Protein AF-A0A9P2UP61-F1 (afdb_monomer_lite)

pLDDT: mean 76.1, std 14.9, range [48.38, 98.44]

Structure (mmCIF, N/CA/C/O backbone):
data_AF-A0A9P2UP61-F1
#
_entry.id   AF-A0A9P2UP61-F1
#
loop_
_atom_site.group_PDB
_atom_site.id
_atom_site.type_symbol
_atom_site.label_atom_id
_atom_site.label_alt_id
_atom_site.label_comp_id
_atom_site.label_asym_id
_atom_site.label_entity_id
_atom_site.label_seq_id
_atom_site.pdbx_PDB_ins_code
_atom_site.Cartn_x
_atom_site.Cartn_y
_atom_site.Cartn_z
_atom_site.occupancy
_atom_site.B_iso_or_equiv
_atom_site.auth_seq_id
_atom_site.auth_comp_id
_atom_site.auth_asym_id
_atom_site.auth_atom_id
_atom_site.pdbx_PDB_model_num
ATOM 1 N N . ILE A 1 1 ? 34.138 -12.318 -33.439 1.00 48.38 1 ILE A N 1
ATOM 2 C CA . ILE A 1 1 ? 35.340 -12.117 -32.591 1.00 48.38 1 ILE A CA 1
ATOM 3 C C . ILE A 1 1 ? 36.454 -11.590 -33.486 1.00 48.38 1 ILE A C 1
ATOM 5 O O . ILE A 1 1 ? 37.128 -12.373 -34.136 1.00 48.38 1 ILE A O 1
ATOM 9 N N . GLY A 1 2 ? 36.568 -10.268 -33.581 1.00 57.22 2 GLY A N 1
ATOM 10 C CA . GLY A 1 2 ? 37.687 -9.557 -34.211 1.00 57.22 2 GLY A CA 1
ATOM 11 C C . GLY A 1 2 ? 38.217 -8.506 -33.239 1.00 57.22 2 GLY A C 1
ATOM 12 O O . GLY A 1 2 ? 38.369 -7.348 -33.596 1.00 57.22 2 GLY A O 1
ATOM 13 N N . GLY A 1 3 ? 38.341 -8.885 -31.965 1.00 57.47 3 GLY A N 1
ATOM 14 C CA . GLY A 1 3 ? 38.835 -7.998 -30.919 1.00 57.47 3 GLY A CA 1
ATOM 15 C C . GLY A 1 3 ? 40.354 -8.017 -30.892 1.00 57.47 3 GLY A C 1
ATOM 16 O O . GLY A 1 3 ? 40.918 -9.095 -31.018 1.00 57.47 3 GLY A O 1
ATOM 17 N N . VAL A 1 4 ? 40.964 -6.837 -30.725 1.00 63.16 4 VAL A N 1
ATOM 18 C CA . VAL A 1 4 ? 42.323 -6.561 -30.209 1.00 63.16 4 VAL A CA 1
ATOM 19 C C . VAL A 1 4 ? 43.268 -7.775 -30.227 1.00 63.16 4 VAL A C 1
ATOM 21 O O . VAL A 1 4 ? 43.692 -8.284 -29.194 1.00 63.16 4 VAL A O 1
ATOM 24 N N . THR A 1 5 ? 43.586 -8.273 -31.419 1.00 58.22 5 THR A N 1
ATOM 25 C CA . THR A 1 5 ? 44.684 -9.230 -31.638 1.00 58.22 5 THR A CA 1
ATOM 26 C C . THR A 1 5 ? 45.686 -8.712 -32.671 1.00 58.22 5 THR A C 1
ATOM 28 O O . THR A 1 5 ? 46.586 -9.449 -33.062 1.00 58.22 5 THR A O 1
ATOM 31 N N . GLY A 1 6 ? 45.562 -7.447 -33.098 1.00 56.56 6 GLY A N 1
ATOM 32 C CA . GLY A 1 6 ? 46.605 -6.730 -33.832 1.00 56.56 6 GLY A CA 1
ATOM 33 C C . GLY A 1 6 ? 47.798 -6.523 -32.905 1.00 56.56 6 GLY A C 1
ATOM 34 O O . GLY A 1 6 ? 47.697 -5.812 -31.908 1.00 56.56 6 GLY A O 1
ATOM 35 N N . GLY A 1 7 ? 48.871 -7.263 -33.175 1.00 58.31 7 GLY A N 1
ATOM 36 C CA . GLY A 1 7 ? 50.012 -7.448 -32.292 1.00 58.31 7 GLY A CA 1
ATOM 37 C C . GLY A 1 7 ? 50.690 -6.157 -31.837 1.00 58.31 7 GLY A C 1
ATOM 38 O O . GLY A 1 7 ? 50.598 -5.102 -32.456 1.00 58.31 7 GLY A O 1
ATOM 39 N N . VAL A 1 8 ? 51.472 -6.289 -30.770 1.00 58.22 8 VAL A N 1
ATOM 40 C CA . VAL A 1 8 ? 52.366 -5.254 -30.222 1.00 58.22 8 VAL A CA 1
ATOM 41 C C . VAL A 1 8 ? 53.522 -4.857 -31.167 1.00 58.22 8 VAL A C 1
ATOM 43 O O . VAL A 1 8 ? 54.447 -4.170 -30.744 1.00 58.22 8 VAL A O 1
ATOM 46 N N . ASP A 1 9 ? 53.437 -5.239 -32.447 1.00 64.62 9 ASP A N 1
ATOM 47 C CA . ASP A 1 9 ? 54.436 -5.029 -33.500 1.00 64.62 9 ASP A CA 1
ATOM 48 C C . ASP A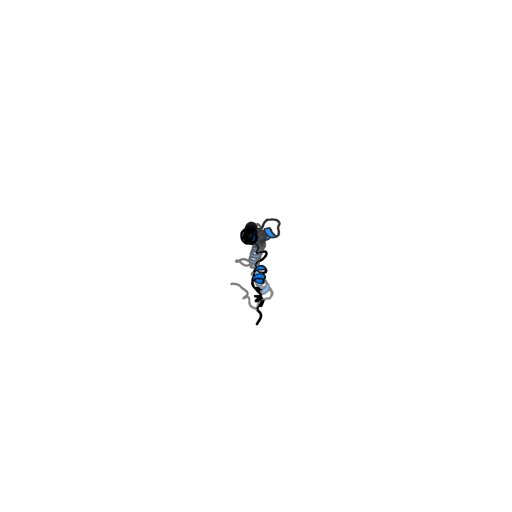 1 9 ? 53.958 -4.034 -34.591 1.00 64.62 9 ASP A C 1
ATOM 50 O O . ASP A 1 9 ? 54.689 -3.767 -35.547 1.00 64.62 9 ASP A O 1
ATOM 54 N N . GLY A 1 10 ? 52.734 -3.494 -34.476 1.00 67.12 10 GLY A N 1
ATOM 55 C CA . GLY A 1 10 ? 52.121 -2.569 -35.443 1.00 67.12 10 GLY A CA 1
ATOM 56 C C . GLY A 1 10 ? 52.435 -1.085 -35.203 1.00 67.12 10 GLY A C 1
ATOM 57 O O . GLY A 1 10 ? 52.795 -0.662 -34.102 1.00 67.12 10 GLY A O 1
ATOM 58 N N . ASN A 1 11 ? 52.275 -0.261 -36.245 1.00 77.94 11 ASN A N 1
ATOM 59 C CA . ASN A 1 11 ? 52.392 1.200 -36.150 1.00 77.94 11 ASN A CA 1
ATOM 60 C C . ASN A 1 11 ? 51.389 1.728 -35.099 1.00 77.94 11 ASN A C 1
ATOM 62 O O . ASN A 1 11 ? 50.217 1.363 -35.172 1.00 77.94 11 ASN A O 1
ATOM 66 N N . PRO A 1 12 ? 51.772 2.622 -34.165 1.00 81.81 12 PRO A N 1
ATOM 67 C CA . PRO A 1 12 ? 50.838 3.194 -33.188 1.00 81.81 12 PRO A CA 1
ATOM 68 C C . PRO A 1 12 ? 49.530 3.747 -33.785 1.00 81.81 12 PRO A C 1
ATOM 70 O O . PRO A 1 12 ? 48.487 3.699 -33.137 1.00 81.81 12 PRO A O 1
ATOM 73 N N . LEU A 1 13 ? 49.558 4.244 -35.026 1.00 83.69 13 LEU A N 1
ATOM 74 C CA . LEU A 1 13 ? 48.368 4.725 -35.739 1.00 83.69 13 LEU A CA 1
ATOM 75 C C . LEU A 1 13 ? 47.403 3.605 -36.151 1.00 83.69 13 LEU A C 1
ATOM 77 O O . LEU A 1 13 ? 46.196 3.831 -36.201 1.00 83.69 13 LEU A O 1
ATOM 81 N N . GLU A 1 14 ? 47.917 2.413 -36.436 1.00 81.06 14 GLU A N 1
ATOM 82 C CA . GLU A 1 14 ? 47.123 1.228 -36.771 1.00 81.06 14 GLU A CA 1
ATOM 83 C C . GLU A 1 14 ? 46.329 0.768 -35.548 1.00 81.06 14 GLU A C 1
ATOM 85 O O . GLU A 1 14 ? 45.114 0.624 -35.619 1.00 81.06 14 GLU A O 1
ATOM 90 N N . VAL A 1 15 ? 46.988 0.713 -34.386 1.00 81.12 15 VAL A N 1
ATOM 91 C CA . VAL A 1 15 ? 46.340 0.420 -33.099 1.00 81.12 15 VAL A CA 1
ATOM 92 C C . VAL A 1 15 ? 45.236 1.435 -32.782 1.00 81.12 15 VAL A C 1
ATOM 94 O O . VAL A 1 15 ? 44.143 1.052 -32.373 1.00 81.12 15 VAL A O 1
ATOM 97 N N . ILE A 1 16 ? 45.485 2.734 -32.989 1.00 82.50 16 ILE A N 1
ATOM 98 C CA . ILE A 1 16 ? 44.467 3.780 -32.783 1.00 82.50 16 ILE A CA 1
ATOM 99 C C . ILE A 1 16 ? 43.289 3.597 -33.748 1.00 82.50 16 ILE A C 1
ATOM 101 O O . ILE A 1 16 ? 42.140 3.761 -33.344 1.00 82.50 16 ILE A O 1
ATOM 105 N N . THR A 1 17 ? 43.559 3.243 -35.004 1.00 80.06 17 THR A N 1
ATOM 106 C CA . THR A 1 17 ? 42.523 3.040 -36.026 1.00 80.06 17 THR A CA 1
ATOM 107 C C . THR A 1 17 ? 41.658 1.822 -35.709 1.00 80.06 17 THR A C 1
ATOM 109 O O . THR A 1 17 ? 40.436 1.917 -35.805 1.00 80.06 17 THR A O 1
ATOM 112 N N . ASP A 1 18 ? 42.262 0.725 -35.248 1.00 79.50 18 ASP A N 1
ATOM 113 C CA . ASP A 1 18 ? 41.552 -0.481 -34.810 1.00 79.50 18 ASP A CA 1
ATOM 114 C C . ASP A 1 18 ? 40.686 -0.218 -33.576 1.00 79.50 18 ASP A C 1
ATOM 116 O O . ASP A 1 18 ? 39.528 -0.639 -33.523 1.00 79.50 18 ASP A O 1
ATOM 120 N N . ILE A 1 19 ? 41.217 0.518 -32.593 1.00 82.94 19 ILE A N 1
ATOM 121 C CA . ILE A 1 19 ? 40.449 0.929 -31.415 1.00 82.94 19 ILE A CA 1
ATOM 122 C C . ILE A 1 19 ? 39.255 1.774 -31.855 1.00 82.94 19 ILE A C 1
ATOM 124 O O . ILE A 1 19 ? 38.129 1.429 -31.510 1.00 82.94 19 ILE A O 1
ATOM 128 N N . ILE A 1 20 ? 39.482 2.836 -32.638 1.00 82.94 20 ILE A N 1
ATOM 129 C CA . ILE A 1 20 ? 38.418 3.727 -33.122 1.00 82.94 20 ILE A CA 1
ATOM 130 C C . ILE A 1 20 ? 37.375 2.931 -33.905 1.00 82.94 20 ILE A C 1
ATOM 132 O O . ILE A 1 20 ? 36.201 3.027 -33.573 1.00 82.94 20 ILE A O 1
ATOM 136 N N . GLY A 1 21 ? 37.785 2.093 -34.861 1.00 80.50 21 GLY A N 1
ATOM 137 C CA . GLY A 1 21 ? 36.877 1.253 -35.645 1.00 80.50 21 GLY A CA 1
ATOM 138 C C . GLY A 1 21 ? 36.052 0.296 -34.782 1.00 80.50 21 GLY A C 1
ATOM 139 O O . GLY A 1 21 ? 34.860 0.111 -35.029 1.00 80.50 21 GLY A O 1
ATOM 140 N N . GLY A 1 22 ? 36.648 -0.244 -33.715 1.00 80.56 22 GLY A N 1
ATOM 141 C CA . GLY A 1 22 ? 35.946 -1.052 -32.721 1.00 80.56 22 GLY A CA 1
ATOM 142 C C . GLY A 1 22 ? 34.875 -0.281 -31.939 1.00 80.56 22 GLY A C 1
ATOM 143 O O . GLY A 1 22 ? 33.798 -0.827 -31.702 1.00 80.56 22 GLY A O 1
ATOM 144 N N . VAL A 1 23 ? 35.125 0.981 -31.555 1.00 81.62 23 VAL A N 1
ATOM 145 C CA . VAL A 1 23 ? 34.147 1.808 -30.808 1.00 81.62 23 VAL A CA 1
ATOM 146 C C . VAL A 1 23 ? 33.159 2.568 -31.693 1.00 81.62 23 VAL A C 1
ATOM 148 O O . VAL A 1 23 ? 32.071 2.874 -31.216 1.00 81.62 23 VAL A O 1
ATOM 151 N N . THR A 1 24 ? 33.496 2.873 -32.951 1.00 80.12 24 THR A N 1
ATOM 152 C CA . THR A 1 24 ? 32.605 3.561 -33.907 1.00 80.12 24 THR A CA 1
ATOM 153 C C . THR A 1 24 ? 31.755 2.603 -34.742 1.00 80.12 24 THR A C 1
ATOM 155 O O . THR A 1 24 ? 30.840 3.057 -35.423 1.00 80.12 24 THR A O 1
ATOM 158 N N . GLY A 1 25 ? 32.002 1.293 -34.639 1.00 71.12 25 GLY A N 1
ATOM 159 C CA . GLY A 1 25 ? 31.140 0.229 -35.156 1.00 71.12 25 GLY A CA 1
ATOM 160 C C . GLY A 1 25 ? 31.594 -0.368 -36.478 1.00 71.12 25 GLY A C 1
ATOM 161 O O . GLY A 1 25 ? 31.829 0.342 -37.453 1.00 71.12 25 GLY A O 1
ATOM 162 N N . GLY A 1 26 ? 31.652 -1.700 -36.506 1.00 69.31 26 GLY A N 1
ATOM 163 C CA . GLY A 1 26 ? 31.623 -2.512 -37.725 1.00 69.31 26 GLY A CA 1
ATOM 164 C C . GLY A 1 26 ? 30.198 -2.987 -38.042 1.00 69.31 26 GLY A C 1
ATOM 165 O O . GLY A 1 26 ? 29.228 -2.447 -37.521 1.00 69.31 26 GLY A O 1
ATOM 166 N N . VAL A 1 27 ? 30.067 -4.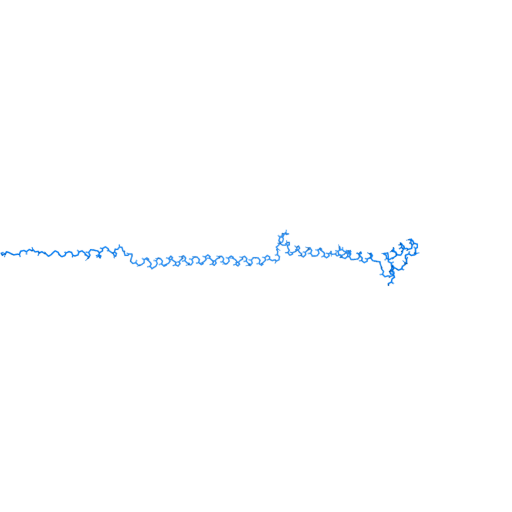031 -38.869 1.00 58.16 27 VAL A N 1
ATOM 167 C CA . VAL A 1 27 ? 28.786 -4.568 -39.396 1.00 58.16 27 VAL A CA 1
ATOM 168 C C . VAL A 1 27 ? 27.726 -4.964 -38.348 1.00 58.16 27 VAL A C 1
ATOM 170 O O . VAL A 1 27 ? 26.567 -5.120 -38.719 1.00 58.16 27 VAL A O 1
ATOM 173 N N . ASP A 1 28 ? 28.094 -5.069 -37.067 1.00 68.94 28 ASP A N 1
ATOM 174 C CA . ASP A 1 28 ? 27.229 -5.506 -35.958 1.00 68.94 28 ASP A CA 1
ATOM 175 C C . ASP A 1 28 ? 26.779 -4.354 -35.024 1.00 68.94 28 ASP A C 1
ATOM 177 O O . ASP A 1 28 ? 26.244 -4.606 -33.944 1.00 68.94 28 ASP A O 1
ATOM 181 N N . GLY A 1 29 ? 26.993 -3.091 -35.419 1.00 73.25 29 GLY A N 1
ATOM 182 C CA . GLY A 1 29 ? 26.685 -1.908 -34.601 1.00 73.25 29 GLY A CA 1
ATOM 183 C C . GLY A 1 29 ? 27.844 -1.489 -33.692 1.00 73.25 29 GLY A C 1
ATOM 184 O O . GLY A 1 29 ? 28.820 -2.225 -33.510 1.00 73.25 29 GLY A O 1
ATOM 185 N N . ASN A 1 30 ? 27.781 -0.268 -33.154 1.00 81.56 30 ASN A N 1
ATOM 186 C CA . ASN A 1 30 ? 28.843 0.265 -32.300 1.00 81.56 30 ASN A CA 1
ATOM 187 C C . ASN A 1 30 ? 28.466 0.185 -30.804 1.00 81.56 30 ASN A C 1
ATOM 189 O O . ASN A 1 30 ? 27.314 0.433 -30.453 1.00 81.56 30 ASN A O 1
ATOM 193 N N . PRO A 1 31 ? 29.399 -0.135 -29.885 1.00 84.00 31 PRO A N 1
ATOM 194 C CA . PRO A 1 31 ? 29.090 -0.219 -28.453 1.00 84.00 31 PRO A CA 1
ATOM 195 C C . PRO A 1 31 ? 28.510 1.071 -27.845 1.00 84.00 31 PRO A C 1
ATOM 197 O O . PRO A 1 31 ? 27.799 1.010 -26.842 1.00 84.00 31 PRO A O 1
ATOM 200 N N . LEU A 1 32 ? 28.802 2.239 -28.430 1.00 86.31 32 LEU A N 1
ATOM 201 C CA . LEU A 1 32 ? 28.296 3.534 -27.962 1.00 86.31 32 LEU A CA 1
ATOM 202 C C . LEU A 1 32 ? 26.815 3.740 -28.315 1.00 86.31 32 LEU A C 1
ATOM 204 O O . LEU A 1 32 ? 26.112 4.425 -27.576 1.00 86.31 32 LEU A O 1
ATOM 208 N N . GLU A 1 33 ? 26.328 3.127 -29.391 1.00 85.19 33 GLU A N 1
ATOM 209 C CA . GLU A 1 33 ? 24.918 3.098 -29.786 1.00 85.19 33 GLU A CA 1
ATOM 210 C C . GLU A 1 33 ? 24.107 2.315 -28.756 1.00 85.19 33 GLU A C 1
ATOM 212 O O . GLU A 1 33 ? 23.158 2.852 -28.201 1.00 85.19 33 GLU A O 1
ATOM 217 N N . VAL A 1 34 ? 24.576 1.126 -28.360 1.00 84.94 34 VAL A N 1
ATOM 218 C CA . VAL A 1 34 ? 23.949 0.334 -27.286 1.00 84.94 34 VAL A CA 1
ATOM 219 C C . VAL A 1 34 ? 23.885 1.117 -25.972 1.00 84.94 34 VAL A C 1
ATOM 221 O O . VAL A 1 34 ? 22.864 1.109 -25.287 1.00 84.94 34 VAL A O 1
ATOM 224 N N . ILE A 1 35 ? 24.962 1.817 -25.600 1.00 85.69 35 ILE A N 1
ATOM 225 C CA . ILE A 1 35 ? 24.972 2.658 -24.392 1.00 85.69 35 ILE A CA 1
ATOM 226 C C . ILE A 1 35 ? 23.987 3.823 -24.534 1.00 85.69 35 ILE A C 1
ATOM 228 O O . ILE A 1 35 ? 23.297 4.156 -23.574 1.00 85.69 35 ILE A O 1
ATOM 232 N N . THR A 1 36 ? 23.898 4.424 -25.718 1.00 85.19 36 THR A N 1
ATOM 233 C CA . THR A 1 36 ? 22.967 5.521 -26.009 1.00 85.19 36 THR A CA 1
ATOM 234 C C . THR A 1 36 ? 21.518 5.050 -25.934 1.00 85.19 36 THR A C 1
ATOM 236 O O . THR A 1 36 ? 20.698 5.747 -25.342 1.00 85.19 36 THR A O 1
ATOM 239 N N . ASP A 1 37 ? 21.219 3.853 -26.432 1.00 84.88 37 ASP A N 1
ATOM 240 C CA . ASP A 1 37 ? 19.900 3.225 -26.343 1.00 84.88 37 ASP A CA 1
ATOM 241 C C . ASP A 1 37 ? 19.529 2.891 -24.896 1.00 84.88 37 ASP A C 1
ATOM 243 O O . ASP A 1 37 ? 18.412 3.170 -24.462 1.00 84.88 37 ASP A O 1
ATOM 247 N N . ILE A 1 38 ? 20.470 2.355 -24.110 1.00 86.19 38 ILE A N 1
ATOM 248 C CA . ILE A 1 38 ? 20.262 2.097 -22.677 1.00 86.19 38 ILE A CA 1
ATOM 249 C C . ILE A 1 38 ? 19.990 3.408 -21.940 1.00 86.19 38 ILE A C 1
ATOM 251 O O . ILE A 1 38 ? 19.015 3.497 -21.194 1.00 86.19 38 ILE A O 1
ATOM 255 N N . ILE A 1 39 ? 20.833 4.425 -22.148 1.00 85.81 39 ILE A N 1
ATOM 256 C CA . ILE A 1 39 ? 20.690 5.734 -21.504 1.00 85.81 39 ILE A CA 1
ATOM 257 C C . ILE A 1 39 ? 19.368 6.373 -21.919 1.00 85.81 39 ILE A C 1
ATOM 259 O O . ILE A 1 39 ? 18.613 6.784 -21.046 1.00 85.81 39 ILE A O 1
ATOM 263 N N . GLY A 1 40 ? 19.055 6.410 -23.214 1.00 83.06 40 GLY A N 1
ATOM 264 C CA . GLY A 1 40 ? 17.794 6.934 -23.732 1.00 83.06 40 GLY A CA 1
ATOM 265 C C . GLY A 1 40 ? 16.585 6.178 -23.182 1.00 83.06 40 GLY A C 1
ATOM 266 O O . GLY A 1 40 ? 15.588 6.793 -22.818 1.00 83.06 40 GLY A O 1
ATOM 267 N N . GLY A 1 41 ? 16.681 4.859 -23.024 1.00 82.19 41 GLY A N 1
ATOM 268 C CA . GLY A 1 41 ? 15.638 4.053 -22.392 1.00 82.19 41 GLY A CA 1
ATOM 269 C C . GLY A 1 41 ? 15.394 4.423 -20.925 1.00 82.19 41 GLY A C 1
ATOM 270 O O . GLY A 1 41 ? 14.242 4.542 -20.507 1.00 82.19 41 GLY A O 1
ATOM 271 N N . VAL A 1 42 ? 16.453 4.647 -20.136 1.00 80.44 42 VAL A N 1
ATOM 272 C CA . VAL A 1 42 ? 16.319 4.956 -18.697 1.00 80.44 42 VAL A CA 1
ATOM 273 C C . VAL A 1 42 ? 16.084 6.436 -18.393 1.00 80.44 42 VAL A C 1
ATOM 275 O O . VAL A 1 42 ? 15.542 6.741 -17.332 1.00 80.44 42 VAL A O 1
ATOM 278 N N . THR A 1 43 ? 16.459 7.357 -19.285 1.00 79.31 43 THR A N 1
ATOM 279 C CA . THR A 1 43 ? 16.221 8.804 -19.118 1.00 79.31 43 THR A CA 1
ATOM 280 C C . THR A 1 43 ? 14.895 9.275 -19.711 1.00 79.31 43 THR A C 1
ATOM 282 O O . THR A 1 43 ? 14.533 10.434 -19.512 1.00 79.31 43 THR A O 1
ATOM 285 N N . GLY A 1 44 ? 14.131 8.381 -20.348 1.00 71.38 44 GLY A N 1
ATOM 286 C CA . GLY A 1 44 ? 12.852 8.711 -20.981 1.00 71.38 44 GLY A CA 1
ATOM 287 C C . GLY A 1 44 ? 13.078 9.291 -22.367 1.00 71.38 44 GLY A C 1
ATOM 288 O O . GLY A 1 44 ? 12.989 10.500 -22.575 1.00 71.38 44 GLY A O 1
ATOM 289 N N . GLY A 1 45 ? 13.429 8.415 -23.307 1.00 67.50 45 GLY A N 1
ATOM 290 C CA . GLY A 1 45 ? 13.663 8.747 -24.704 1.00 67.50 45 GLY A CA 1
ATOM 291 C C . GLY A 1 45 ? 12.449 9.393 -25.375 1.00 67.50 45 GLY A C 1
ATOM 292 O O . GLY A 1 45 ? 11.402 9.617 -24.771 1.00 67.50 45 GLY A O 1
ATOM 293 N N . VAL A 1 46 ? 12.598 9.708 -26.662 1.00 54.97 46 VAL A N 1
ATOM 294 C CA . VAL A 1 46 ? 11.631 10.497 -27.439 1.00 54.97 46 VAL A CA 1
ATOM 295 C C . VAL A 1 46 ? 10.251 9.813 -27.468 1.00 54.97 46 VAL A C 1
ATOM 297 O O . VAL A 1 46 ? 9.988 8.970 -28.320 1.00 54.97 46 VAL A O 1
ATOM 300 N N . GLY A 1 47 ? 9.369 10.168 -26.526 1.00 63.22 47 GLY A N 1
ATOM 301 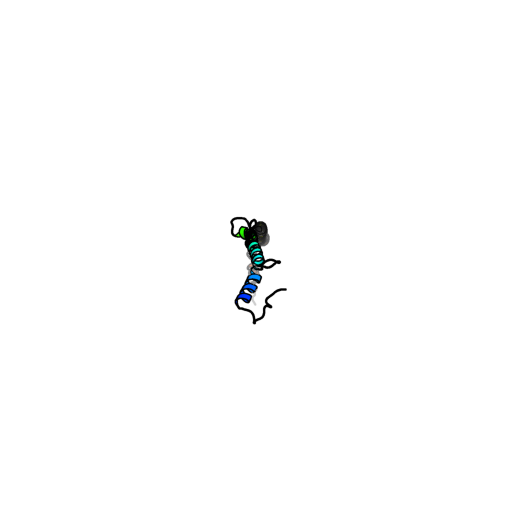C CA . GLY A 1 47 ? 7.964 9.747 -26.506 1.00 63.22 47 GLY A CA 1
ATOM 302 C C . GLY A 1 47 ? 7.436 9.031 -25.255 1.00 63.22 47 GLY A C 1
ATOM 303 O O . GLY A 1 47 ? 6.285 8.604 -25.305 1.00 63.22 47 GLY A O 1
ATOM 304 N N . GLY A 1 48 ? 8.184 8.891 -24.152 1.00 63.44 48 GLY A N 1
ATOM 305 C CA . GLY A 1 48 ? 7.646 8.228 -22.952 1.00 63.44 48 GLY A CA 1
ATOM 306 C C . GLY A 1 48 ? 8.299 8.623 -21.630 1.00 63.44 48 GLY A C 1
ATOM 307 O O . GLY A 1 48 ? 9.460 9.030 -21.597 1.00 63.44 48 GLY A O 1
ATOM 308 N N . ASP A 1 49 ? 7.534 8.485 -20.542 1.00 72.56 49 ASP A N 1
ATOM 309 C CA . ASP A 1 49 ? 7.993 8.741 -19.177 1.00 72.56 49 ASP A CA 1
ATOM 310 C C . ASP A 1 49 ? 9.181 7.844 -18.832 1.00 72.56 49 ASP A C 1
ATOM 312 O O . ASP A 1 49 ? 9.190 6.640 -19.106 1.00 72.56 49 ASP A O 1
ATOM 316 N N . ASN A 1 50 ? 10.202 8.428 -18.207 1.00 81.06 50 ASN A N 1
ATOM 317 C CA . ASN A 1 50 ? 11.337 7.644 -17.756 1.00 81.06 50 ASN A CA 1
ATOM 318 C C . ASN A 1 50 ? 10.889 6.674 -16.638 1.00 81.06 50 ASN A C 1
ATOM 320 O O . ASN A 1 50 ? 10.068 7.053 -15.795 1.00 81.06 50 ASN A O 1
ATOM 324 N N . PRO A 1 51 ? 11.411 5.431 -16.584 1.00 82.94 51 PRO A N 1
ATOM 325 C CA . PRO A 1 51 ? 10.999 4.446 -15.580 1.00 82.94 51 PRO A CA 1
ATOM 326 C C . PRO A 1 51 ? 11.130 4.947 -14.134 1.00 82.94 51 PRO A C 1
ATOM 328 O O . PRO A 1 51 ? 10.352 4.555 -13.266 1.00 82.94 51 PRO A O 1
ATOM 331 N N . LEU A 1 52 ? 12.093 5.837 -13.870 1.00 83.69 52 LEU A N 1
ATOM 332 C CA . LEU A 1 52 ? 12.289 6.445 -12.553 1.00 83.69 52 LEU A CA 1
ATOM 333 C C . LEU A 1 52 ? 11.188 7.452 -12.196 1.00 83.69 52 LEU A C 1
ATOM 335 O O . LEU A 1 52 ? 10.837 7.563 -11.026 1.00 83.69 52 LEU A O 1
ATOM 339 N N . GLY A 1 53 ? 10.620 8.148 -13.177 1.00 81.94 53 GLY A N 1
ATOM 340 C CA . GLY A 1 53 ? 9.500 9.071 -13.049 1.00 81.94 53 GLY A CA 1
ATOM 341 C C . GLY A 1 53 ? 8.244 8.308 -12.674 1.00 81.94 53 GLY A C 1
ATOM 342 O O . GLY A 1 53 ? 7.640 8.618 -11.659 1.00 81.94 53 GLY A O 1
ATOM 343 N N . VAL A 1 54 ? 7.961 7.200 -13.366 1.00 83.31 54 VAL A N 1
ATOM 344 C CA . VAL A 1 54 ? 6.854 6.295 -13.010 1.00 83.31 54 VAL A CA 1
ATOM 345 C C . VAL A 1 54 ? 7.006 5.757 -11.584 1.00 83.31 54 VAL A C 1
ATOM 347 O O . VAL A 1 54 ? 6.049 5.753 -10.814 1.00 83.31 54 VAL A O 1
ATOM 350 N N . VAL A 1 55 ? 8.209 5.327 -11.191 1.00 84.69 55 VAL A N 1
ATOM 351 C CA . VAL A 1 55 ? 8.471 4.884 -9.810 1.00 84.69 55 VAL A CA 1
ATOM 352 C C . VAL A 1 55 ? 8.289 6.033 -8.817 1.00 84.69 55 VAL A C 1
ATOM 354 O O . VAL A 1 55 ? 7.694 5.832 -7.759 1.00 84.69 55 VAL A O 1
ATOM 357 N N . THR A 1 56 ? 8.755 7.233 -9.156 1.00 81.88 56 THR A N 1
ATOM 358 C CA . THR A 1 56 ? 8.596 8.432 -8.323 1.00 81.88 56 THR A CA 1
ATOM 359 C C . THR A 1 56 ? 7.130 8.817 -8.179 1.00 81.88 56 THR A C 1
ATOM 361 O O . THR A 1 56 ? 6.724 9.173 -7.081 1.00 81.88 56 THR A O 1
ATOM 364 N N . ASP A 1 57 ? 6.323 8.666 -9.224 1.00 82.19 57 ASP A N 1
ATOM 365 C CA . ASP A 1 57 ? 4.886 8.931 -9.210 1.00 82.19 57 ASP A CA 1
ATOM 366 C C . ASP A 1 57 ? 4.115 7.861 -8.438 1.00 82.19 57 ASP A C 1
ATOM 368 O O . ASP A 1 57 ? 3.184 8.183 -7.710 1.00 82.19 57 ASP A O 1
ATOM 372 N N . ILE A 1 58 ? 4.513 6.588 -8.521 1.00 83.81 58 ILE A N 1
ATOM 373 C CA . ILE A 1 58 ? 3.925 5.511 -7.709 1.00 83.81 58 ILE A CA 1
ATOM 374 C C . ILE A 1 58 ? 4.236 5.743 -6.230 1.00 83.81 58 ILE A C 1
ATOM 376 O O . ILE A 1 58 ? 3.331 5.727 -5.393 1.00 83.81 58 ILE A O 1
ATOM 380 N N . ILE A 1 59 ? 5.505 5.994 -5.900 1.00 83.69 59 ILE A N 1
ATOM 381 C CA . ILE A 1 59 ? 5.920 6.320 -4.533 1.00 83.69 59 ILE A CA 1
ATOM 382 C C . ILE A 1 59 ? 5.214 7.604 -4.094 1.00 83.69 59 ILE A C 1
ATOM 384 O O . ILE A 1 59 ? 4.628 7.644 -3.020 1.00 83.69 59 ILE A O 1
ATOM 388 N N . GLY A 1 60 ? 5.188 8.630 -4.935 1.00 79.75 60 GLY A N 1
ATOM 389 C CA . GLY A 1 60 ? 4.505 9.895 -4.705 1.00 79.75 60 GLY A CA 1
ATOM 390 C C . GLY A 1 60 ? 2.989 9.758 -4.596 1.00 79.75 60 GLY A C 1
ATOM 391 O O . GLY A 1 60 ? 2.382 10.510 -3.860 1.00 79.75 60 GLY A O 1
ATOM 392 N N . GLY A 1 61 ? 2.345 8.784 -5.226 1.00 78.81 61 GLY A N 1
ATOM 393 C CA . GLY A 1 61 ? 0.909 8.535 -5.082 1.00 78.81 61 GLY A CA 1
ATOM 394 C C . GLY A 1 61 ? 0.587 7.805 -3.780 1.00 78.81 61 GLY A C 1
ATOM 395 O O . GLY A 1 61 ? -0.311 8.201 -3.037 1.00 78.81 61 GLY A O 1
ATOM 396 N N . VAL A 1 62 ? 1.368 6.771 -3.456 1.00 76.88 62 VAL A N 1
ATOM 397 C CA . VAL A 1 62 ? 1.217 5.994 -2.215 1.00 76.88 62 VAL A CA 1
ATOM 398 C C . VAL A 1 62 ? 1.563 6.846 -0.988 1.00 76.88 62 VAL A C 1
ATOM 400 O O . VAL A 1 62 ? 0.842 6.830 0.010 1.00 76.88 62 VAL A O 1
ATOM 403 N N . THR A 1 63 ? 2.638 7.633 -1.078 1.00 70.12 63 THR A N 1
ATOM 404 C CA . THR A 1 63 ? 3.150 8.473 0.018 1.00 70.12 63 THR A CA 1
ATOM 405 C C . THR A 1 63 ? 2.604 9.898 -0.031 1.00 70.12 63 THR A C 1
ATOM 407 O O . THR A 1 63 ? 2.485 10.550 0.995 1.00 70.12 63 THR A O 1
ATOM 410 N N . GLY A 1 64 ? 2.258 10.434 -1.198 1.00 59.03 64 GLY A N 1
ATOM 411 C CA . GLY A 1 64 ? 1.839 11.833 -1.367 1.00 59.03 64 GLY A CA 1
ATOM 412 C C . GLY A 1 64 ? 0.390 12.104 -1.000 1.00 59.03 64 GLY A C 1
ATOM 413 O O . GLY A 1 64 ? 0.038 13.264 -0.838 1.00 59.03 64 GLY A O 1
ATOM 414 N N . GLY A 1 65 ? -0.417 11.090 -0.696 1.00 56.09 65 GLY A N 1
ATOM 415 C CA . GLY A 1 65 ? -1.583 11.340 0.150 1.00 56.09 65 GLY A CA 1
ATOM 416 C C . GLY A 1 65 ? -1.234 11.646 1.624 1.00 56.09 65 GLY A C 1
ATOM 417 O O . GLY A 1 65 ? -2.114 11.909 2.433 1.00 56.09 65 GLY A O 1
ATOM 418 N N . ILE A 1 66 ? 0.052 11.606 1.996 1.00 56.25 66 ILE A N 1
ATOM 419 C CA . ILE A 1 66 ? 0.573 12.052 3.300 1.00 56.25 66 ILE A CA 1
ATOM 420 C C . ILE A 1 66 ? 1.293 13.413 3.169 1.00 56.25 66 ILE A C 1
ATOM 422 O O . ILE A 1 66 ? 1.315 14.174 4.130 1.00 56.25 66 ILE A O 1
ATOM 426 N N . ILE A 1 67 ? 1.856 13.758 1.997 1.00 55.16 67 ILE A N 1
ATOM 427 C CA . ILE A 1 67 ? 2.735 14.945 1.821 1.00 55.16 67 ILE A CA 1
ATOM 428 C C . ILE A 1 67 ? 2.226 15.964 0.767 1.00 55.16 67 ILE A C 1
ATOM 430 O O . ILE A 1 67 ? 2.631 17.122 0.784 1.00 55.16 67 ILE A O 1
ATOM 434 N N . GLY A 1 68 ? 1.303 15.588 -0.123 1.00 57.03 68 GLY A N 1
ATOM 435 C CA . GLY A 1 68 ? 0.886 16.361 -1.309 1.00 57.03 68 GLY A CA 1
ATOM 436 C C . GLY A 1 68 ? -0.574 16.832 -1.326 1.00 57.03 68 GLY A C 1
ATOM 437 O O . GLY A 1 68 ? -1.101 17.128 -2.394 1.00 57.03 68 GLY A O 1
ATOM 438 N N . GLY A 1 69 ? -1.252 16.881 -0.177 1.00 61.25 69 GLY A N 1
ATOM 439 C CA . GLY A 1 69 ? -2.604 17.451 -0.054 1.00 61.25 69 GLY A CA 1
ATOM 440 C C . GLY A 1 69 ? -3.763 16.580 -0.567 1.00 61.25 69 GLY A C 1
ATOM 441 O O . GLY A 1 69 ? -4.917 16.965 -0.392 1.00 61.25 69 GLY A O 1
ATOM 442 N N . GLY A 1 70 ? -3.488 15.411 -1.156 1.00 67.75 70 GLY A N 1
ATOM 443 C CA . GLY A 1 70 ? -4.479 14.341 -1.341 1.00 67.75 70 GLY A CA 1
ATOM 444 C C . GLY A 1 70 ? -4.635 13.501 -0.069 1.00 67.75 70 GLY A C 1
ATOM 445 O O . GLY A 1 70 ? -3.785 13.571 0.813 1.00 67.75 70 GLY A O 1
ATOM 446 N N . THR A 1 71 ? -5.693 12.697 0.048 1.00 70.00 71 THR A N 1
ATOM 447 C CA . THR A 1 71 ? -5.786 11.686 1.114 1.00 70.00 71 THR A CA 1
ATOM 448 C C . THR A 1 71 ? -4.954 10.462 0.735 1.00 70.00 71 THR A C 1
ATOM 450 O O . THR A 1 71 ? -4.912 10.055 -0.427 1.00 70.00 71 THR A O 1
ATOM 453 N N . SER A 1 72 ? -4.247 9.873 1.701 1.00 79.75 72 SER A N 1
ATOM 454 C CA . SER A 1 72 ? -3.508 8.631 1.469 1.00 79.75 72 SER A CA 1
ATOM 455 C C . SER A 1 72 ? -4.482 7.518 1.091 1.00 79.75 72 SER A C 1
ATOM 457 O O . SER A 1 72 ? -5.557 7.433 1.687 1.00 79.75 72 SER A O 1
ATOM 459 N N . PRO A 1 73 ? -4.126 6.606 0.168 1.00 81.38 73 PRO A N 1
ATOM 460 C CA . PRO A 1 73 ? -4.946 5.425 -0.106 1.00 81.38 73 PRO A CA 1
ATOM 461 C C . PRO A 1 73 ? -5.239 4.591 1.152 1.00 81.38 73 PRO A C 1
ATOM 463 O O . PRO A 1 73 ? -6.205 3.833 1.179 1.00 81.38 73 PRO A O 1
ATOM 466 N N . ILE A 1 74 ? -4.419 4.742 2.202 1.00 85.06 74 ILE A N 1
ATOM 467 C CA . ILE A 1 74 ? -4.585 4.070 3.493 1.00 85.06 74 ILE A CA 1
ATOM 468 C C . ILE A 1 74 ? -5.445 4.860 4.499 1.00 85.06 74 ILE A C 1
ATOM 470 O O . ILE A 1 74 ? -5.791 4.313 5.543 1.00 85.06 74 ILE A O 1
ATOM 474 N N . SER A 1 75 ? -5.836 6.108 4.206 1.00 85.75 75 SER A N 1
ATOM 475 C CA . SER A 1 75 ? -6.678 6.930 5.093 1.00 85.75 75 SER A CA 1
ATOM 476 C C . SER A 1 75 ? -7.961 6.220 5.555 1.00 85.75 75 SER A C 1
ATOM 478 O O . SER A 1 75 ? -8.200 6.218 6.758 1.00 85.75 75 SER A O 1
ATOM 480 N N . PRO A 1 76 ? -8.723 5.505 4.696 1.00 89.94 76 PRO A N 1
ATOM 481 C CA . PRO A 1 76 ? -9.912 4.776 5.151 1.00 89.94 76 PRO A CA 1
ATOM 482 C C . PRO A 1 76 ? -9.615 3.698 6.204 1.00 89.94 76 PRO A C 1
ATOM 484 O O . PRO A 1 76 ? -10.443 3.419 7.065 1.00 89.94 76 PRO A O 1
ATOM 487 N N . VAL A 1 77 ? -8.431 3.077 6.149 1.00 92.75 77 VAL A N 1
ATOM 488 C CA . VAL A 1 77 ? -8.009 2.083 7.148 1.00 92.75 77 VAL A CA 1
ATOM 489 C C . VAL A 1 77 ? -7.676 2.771 8.469 1.00 92.75 77 VAL A C 1
ATOM 491 O O . VAL A 1 77 ? -8.045 2.262 9.524 1.00 92.75 77 VAL A O 1
ATOM 494 N N . ILE A 1 78 ? -7.022 3.936 8.417 1.00 90.25 78 ILE A N 1
ATOM 495 C CA . ILE A 1 78 ? -6.736 4.751 9.605 1.00 90.25 78 ILE A CA 1
ATOM 496 C C . ILE A 1 78 ? -8.045 5.161 10.290 1.00 90.25 78 ILE A C 1
ATOM 498 O O . ILE A 1 78 ? -8.152 5.005 11.504 1.00 90.25 78 ILE A O 1
ATOM 502 N N . ASP A 1 79 ? -9.052 5.587 9.526 1.00 94.44 79 ASP A N 1
ATOM 503 C CA . ASP A 1 79 ? -10.359 5.986 10.064 1.00 94.44 79 ASP A CA 1
ATOM 504 C C . ASP A 1 79 ? -11.060 4.828 10.793 1.00 94.44 79 ASP A C 1
ATOM 506 O O . ASP A 1 79 ? -11.574 5.000 11.898 1.00 94.44 79 ASP A O 1
ATOM 510 N N . VAL A 1 80 ? -11.038 3.622 10.213 1.00 97.50 80 VAL A N 1
ATOM 511 C CA . VAL A 1 80 ? -11.604 2.417 10.849 1.00 97.50 80 VAL A CA 1
ATOM 512 C C . VAL A 1 80 ? -10.853 2.059 12.131 1.00 97.50 80 VAL A C 1
ATOM 514 O O . VAL A 1 80 ? -11.482 1.734 13.140 1.00 97.50 80 VAL A O 1
ATOM 517 N N . VAL A 1 81 ? -9.519 2.114 12.111 1.00 98.12 81 VAL A N 1
ATOM 518 C CA . VAL A 1 81 ? -8.694 1.833 13.296 1.00 98.12 81 VAL A CA 1
ATOM 519 C C . VAL A 1 81 ? -8.973 2.853 14.396 1.00 98.12 81 VAL A C 1
ATOM 521 O O . VAL A 1 81 ? -9.154 2.456 15.547 1.00 98.12 81 VAL A O 1
ATOM 524 N N . GLN A 1 82 ? -9.072 4.137 14.053 1.00 97.44 82 GLN A N 1
ATOM 525 C CA . GLN A 1 82 ? -9.377 5.188 15.016 1.00 97.44 82 GLN A CA 1
ATOM 526 C C . GLN A 1 82 ? -10.777 5.010 15.609 1.00 97.44 82 GLN A C 1
ATOM 528 O O . GLN A 1 82 ? -10.914 4.993 16.827 1.00 97.44 82 GLN A O 1
ATOM 533 N N . GLY A 1 83 ? -11.791 4.747 14.780 1.00 98.00 83 GLY A N 1
ATOM 534 C CA . GLY A 1 83 ? -13.136 4.448 15.275 1.00 98.00 83 GLY A CA 1
ATOM 535 C C . GLY A 1 83 ? -13.168 3.217 16.191 1.00 98.00 83 GLY A C 1
ATOM 536 O O . GLY A 1 83 ? -13.879 3.203 17.194 1.00 98.00 83 GLY A O 1
ATOM 537 N N . GLY A 1 84 ? -12.355 2.196 15.901 1.00 98.06 84 GLY A N 1
ATOM 538 C CA . GLY A 1 84 ? -12.180 1.040 16.782 1.00 98.06 84 GLY A CA 1
ATOM 539 C C . GLY A 1 84 ? -11.567 1.397 18.141 1.00 98.06 84 GLY A C 1
ATOM 540 O O . GLY A 1 84 ? -12.010 0.880 19.168 1.00 98.06 84 GLY A O 1
ATOM 541 N N . ILE A 1 85 ? -10.581 2.298 18.163 1.00 98.44 85 ILE A N 1
ATOM 542 C CA . ILE A 1 85 ? -9.968 2.815 19.396 1.00 98.44 85 ILE A CA 1
ATOM 543 C C . ILE A 1 85 ? -10.983 3.630 20.200 1.00 98.44 85 ILE A C 1
ATOM 545 O O . ILE A 1 85 ? -11.089 3.431 21.409 1.00 98.44 85 ILE A O 1
ATOM 549 N N . ASP A 1 86 ? -11.763 4.485 19.542 1.00 98.25 86 ASP A N 1
ATOM 550 C CA . ASP A 1 86 ? -12.787 5.306 20.194 1.00 98.25 86 ASP A CA 1
ATOM 551 C C . ASP A 1 86 ? -13.843 4.421 20.882 1.00 98.25 86 ASP A C 1
ATOM 553 O O . ASP A 1 86 ? -14.224 4.658 22.031 1.00 98.25 86 ASP A O 1
ATOM 557 N N . ILE A 1 87 ? -14.264 3.335 20.219 1.00 98.31 87 ILE A N 1
ATOM 558 C CA . ILE A 1 87 ? -15.161 2.329 20.807 1.00 98.31 87 ILE A CA 1
ATOM 559 C C . ILE A 1 87 ? -14.511 1.662 22.025 1.00 98.31 87 ILE A C 1
ATOM 561 O O . ILE A 1 87 ? -15.167 1.501 23.055 1.00 98.31 87 ILE A O 1
ATOM 565 N N . LEU A 1 88 ? -13.236 1.271 21.930 1.00 98.06 88 LEU A N 1
ATOM 566 C CA . LEU A 1 88 ? -12.525 0.625 23.036 1.00 98.06 88 LEU A CA 1
ATOM 567 C C . LEU A 1 88 ? -12.420 1.549 24.258 1.00 98.06 88 LEU A C 1
ATOM 569 O O . LEU A 1 88 ? -12.663 1.101 25.378 1.00 98.06 88 LEU A O 1
ATOM 573 N N . GLN A 1 89 ? -12.155 2.838 24.044 1.00 97.88 89 GLN A N 1
ATOM 574 C CA . GLN A 1 89 ? -12.164 3.847 25.106 1.00 97.88 89 GLN A CA 1
ATOM 575 C C . GLN A 1 89 ? -13.557 4.011 25.729 1.00 97.88 89 GLN A C 1
ATOM 577 O O . GLN A 1 89 ? -13.679 4.086 26.952 1.00 97.88 89 GLN A O 1
ATOM 582 N N . GLY A 1 90 ? -14.617 3.993 24.915 1.00 98.06 90 GLY A N 1
ATOM 583 C CA . GLY A 1 90 ? -15.996 4.005 25.413 1.00 98.06 90 GLY A CA 1
ATOM 584 C C . GLY A 1 90 ? -16.338 2.777 26.269 1.00 98.06 90 GLY A C 1
ATOM 585 O O . GLY A 1 90 ? -17.031 2.883 27.281 1.00 98.06 90 GLY A O 1
ATOM 586 N N . VAL A 1 91 ? -15.814 1.601 25.918 1.00 97.94 91 VAL A N 1
ATOM 587 C CA . VAL A 1 91 ? -15.962 0.384 26.736 1.00 97.94 91 VAL A CA 1
ATOM 588 C C . VAL A 1 91 ? -15.194 0.502 28.058 1.00 97.94 91 VAL A C 1
ATOM 590 O O . VAL A 1 91 ? -15.684 0.050 29.098 1.00 97.94 91 VAL A O 1
ATOM 593 N N . GLU A 1 92 ? -14.012 1.118 28.052 1.00 97.94 92 GLU A N 1
ATOM 594 C CA . GLU A 1 92 ? -13.230 1.364 29.269 1.00 97.94 92 GLU A CA 1
ATOM 595 C C . GLU A 1 92 ? -13.924 2.348 30.221 1.00 97.94 92 GLU A C 1
ATOM 597 O O . GLU A 1 92 ? -13.978 2.091 31.432 1.00 97.94 92 GLU A O 1
ATOM 602 N N . SER A 1 93 ? -14.523 3.423 29.698 1.00 97.94 93 SER A N 1
ATOM 603 C CA . SER A 1 93 ? -15.313 4.346 30.520 1.00 97.94 93 SER A CA 1
ATOM 604 C C . SER A 1 93 ? -16.558 3.663 31.084 1.00 97.94 93 SER A C 1
ATOM 606 O O . SER A 1 93 ? -16.820 3.765 32.284 1.00 97.94 93 SER A O 1
ATOM 608 N N . LEU A 1 94 ? -17.272 2.890 30.257 1.00 98.19 94 LEU A N 1
ATOM 609 C CA . LEU A 1 94 ? -18.485 2.178 30.664 1.00 98.19 94 LEU A CA 1
ATOM 610 C C . LEU A 1 94 ? -18.213 1.166 31.783 1.00 98.19 94 LEU A C 1
ATOM 612 O O . LEU A 1 94 ? -19.004 1.046 32.717 1.00 98.19 94 LEU A O 1
ATOM 616 N N . LYS A 1 95 ? -17.082 0.452 31.731 1.00 97.56 95 LYS A N 1
ATOM 617 C CA . LYS A 1 95 ? -16.678 -0.449 32.821 1.00 97.56 95 LYS A CA 1
ATOM 618 C C . LYS A 1 95 ? -16.616 0.296 34.159 1.00 97.56 95 LYS A C 1
ATOM 620 O O . LYS A 1 95 ? -17.098 -0.220 35.164 1.00 97.56 95 LYS A O 1
ATOM 625 N N . THR A 1 96 ? -16.014 1.482 34.168 1.00 97.94 96 THR A N 1
ATOM 626 C CA . THR A 1 96 ? -15.853 2.292 35.383 1.00 97.94 96 THR A CA 1
ATOM 627 C C . THR A 1 96 ? -17.200 2.811 35.883 1.00 97.94 96 THR A C 1
ATOM 629 O O . THR A 1 96 ? -17.476 2.744 37.078 1.00 97.94 96 THR A O 1
ATOM 632 N N . GLU A 1 97 ? -18.063 3.258 34.969 1.00 98.06 97 GLU A N 1
ATOM 633 C CA . GLU A 1 97 ? -19.429 3.686 35.279 1.00 98.06 97 GLU A CA 1
ATOM 634 C C . GLU A 1 97 ? -20.237 2.564 35.939 1.00 98.06 97 GLU A C 1
ATOM 636 O O . GLU A 1 97 ? -20.761 2.759 37.030 1.00 98.06 97 GLU A O 1
ATOM 641 N N . ILE A 1 98 ? -20.250 1.363 35.350 1.00 97.56 98 ILE A N 1
ATOM 642 C CA . ILE A 1 98 ? -20.966 0.203 35.903 1.00 97.56 98 ILE A CA 1
ATOM 643 C C . ILE A 1 98 ? -20.482 -0.131 37.318 1.00 97.56 98 ILE A C 1
ATOM 645 O O . ILE A 1 98 ? -21.299 -0.439 38.186 1.00 97.56 98 ILE A O 1
ATOM 649 N N . ILE A 1 99 ? -19.169 -0.082 37.562 1.00 97.25 99 ILE A N 1
ATOM 650 C CA . ILE A 1 99 ? -18.608 -0.350 38.892 1.00 97.25 99 ILE A CA 1
ATOM 651 C C . ILE A 1 99 ? -19.099 0.693 39.896 1.00 97.25 99 ILE A C 1
ATOM 653 O O . ILE A 1 99 ? -19.597 0.316 40.954 1.00 97.25 99 ILE A O 1
ATOM 657 N N . ASN A 1 100 ? -19.005 1.979 39.560 1.00 96.75 100 ASN A N 1
ATOM 658 C CA . ASN A 1 100 ? -19.422 3.055 40.457 1.00 96.75 100 ASN A CA 1
ATOM 659 C C . ASN A 1 100 ? -20.933 3.005 40.720 1.00 96.75 100 ASN A C 1
ATOM 661 O O . ASN A 1 100 ? -21.343 2.953 41.873 1.00 96.75 100 ASN A O 1
ATOM 665 N N . THR A 1 101 ? -21.757 2.884 39.674 1.00 96.62 101 THR A N 1
ATOM 666 C CA . THR A 1 101 ? -23.215 2.746 39.810 1.00 96.62 101 THR A CA 1
ATOM 667 C C . THR A 1 101 ? -23.598 1.508 40.617 1.00 96.62 101 THR A C 1
ATOM 669 O O . THR A 1 101 ? -24.522 1.560 41.430 1.00 96.62 101 THR A O 1
ATOM 672 N N . GLY A 1 102 ? -22.900 0.387 40.419 1.00 94.06 102 GLY A N 1
ATOM 673 C CA . GLY A 1 102 ? -23.113 -0.830 41.197 1.00 94.06 102 GLY A CA 1
ATOM 674 C C . GLY A 1 102 ? -22.796 -0.636 42.681 1.00 94.06 102 GLY A C 1
ATOM 675 O O . GLY A 1 102 ? -23.576 -1.070 43.529 1.00 94.06 102 GLY A O 1
ATOM 676 N N . ILE A 1 103 ? -21.689 0.043 42.997 1.00 94.62 103 ILE A N 1
ATOM 677 C CA . ILE A 1 103 ? -21.308 0.393 44.374 1.00 94.62 103 ILE A CA 1
ATOM 678 C C . ILE A 1 103 ? -22.356 1.315 45.003 1.00 94.62 103 ILE A C 1
ATOM 680 O O . ILE A 1 103 ? -22.842 1.001 46.090 1.00 94.62 103 ILE A O 1
ATOM 684 N N . ASP A 1 104 ? -22.745 2.386 44.311 1.00 93.94 104 ASP A N 1
ATOM 685 C CA . ASP A 1 104 ? -23.730 3.359 44.796 1.00 93.94 104 ASP A CA 1
ATOM 686 C C . ASP A 1 104 ? -25.077 2.679 45.072 1.00 93.94 104 ASP A C 1
ATOM 688 O O . ASP A 1 104 ? -25.647 2.813 46.152 1.00 93.94 104 ASP A O 1
ATOM 692 N N . THR A 1 105 ? -25.529 1.823 44.151 1.00 93.56 105 THR A N 1
ATOM 693 C CA . THR A 1 105 ? -26.780 1.066 44.308 1.00 93.56 105 THR A CA 1
ATOM 694 C C . THR A 1 105 ? -26.752 0.159 45.542 1.00 93.56 105 THR A C 1
ATOM 696 O O . THR A 1 105 ? -27.742 0.075 46.275 1.00 93.56 105 THR A O 1
ATOM 699 N N . VAL A 1 106 ? -25.638 -0.542 45.787 1.00 91.31 106 VAL A N 1
ATOM 700 C CA . VAL A 1 106 ? -25.481 -1.418 46.962 1.00 91.31 106 VAL A CA 1
ATOM 701 C C . VAL A 1 106 ? -25.410 -0.604 48.254 1.00 91.31 106 VAL A C 1
ATOM 703 O O . VAL A 1 106 ? -26.031 -0.997 49.248 1.00 91.31 106 VAL A O 1
ATOM 706 N N . ALA A 1 107 ? -24.689 0.517 48.252 1.00 86.19 107 ALA A N 1
ATOM 707 C CA . ALA A 1 107 ? -24.614 1.418 49.396 1.00 86.19 107 ALA A CA 1
ATOM 708 C C . ALA A 1 107 ? -26.009 1.946 49.771 1.00 86.19 107 ALA A C 1
ATOM 710 O O . ALA A 1 107 ? -26.425 1.819 50.926 1.00 86.19 107 ALA A O 1
ATOM 711 N N . ASP A 1 108 ? -26.767 2.415 48.782 1.00 86.62 108 ASP A N 1
ATOM 712 C CA . ASP A 1 108 ? -28.103 2.974 48.984 1.00 86.62 108 ASP A CA 1
ATOM 713 C C . ASP A 1 108 ? -29.126 1.910 49.413 1.00 86.62 108 ASP A C 1
ATOM 715 O O . ASP A 1 108 ? -29.923 2.134 50.326 1.00 86.62 108 ASP A O 1
ATOM 719 N N . THR A 1 109 ? -29.100 0.726 48.790 1.00 80.12 109 THR A N 1
ATOM 720 C CA . THR A 1 109 ? -30.158 -0.288 48.963 1.00 80.12 109 THR A CA 1
ATOM 721 C C . THR A 1 109 ? -29.886 -1.283 50.089 1.00 80.12 109 THR A C 1
ATOM 723 O O . THR A 1 109 ? -30.826 -1.838 50.635 1.00 80.12 109 THR A O 1
ATOM 726 N N . ILE A 1 110 ? -28.636 -1.592 50.439 1.00 71.06 110 ILE A N 1
ATOM 727 C CA . ILE A 1 110 ? -28.345 -2.629 51.453 1.00 71.06 110 ILE A CA 1
ATOM 728 C C . ILE A 1 110 ? -27.831 -1.997 52.742 1.00 71.06 110 ILE A C 1
ATOM 730 O O . ILE A 1 110 ? -28.311 -2.331 53.826 1.00 71.06 110 ILE A O 1
ATOM 734 N N . ILE A 1 111 ? -26.887 -1.061 52.638 1.00 68.38 111 ILE A N 1
ATOM 735 C CA . ILE A 1 111 ? -26.307 -0.408 53.819 1.00 68.38 111 ILE A CA 1
ATOM 736 C C . ILE A 1 111 ? -27.293 0.607 54.412 1.00 68.38 111 ILE A C 1
ATOM 738 O O . ILE A 1 111 ? -27.405 0.692 55.633 1.00 68.38 111 ILE A O 1
ATOM 742 N N . GLY A 1 112 ? -28.072 1.300 53.575 1.00 62.16 112 GLY A N 1
ATOM 743 C CA . GLY A 1 112 ? -29.104 2.239 54.029 1.00 62.16 112 GLY A CA 1
ATOM 744 C C . GLY A 1 112 ? -30.276 1.607 54.797 1.00 62.16 112 GLY A C 1
ATOM 745 O O . GLY A 1 112 ? -30.914 2.292 55.593 1.00 62.16 112 GLY A O 1
ATOM 746 N N . ILE A 1 113 ? -30.559 0.312 54.593 1.00 63.66 113 ILE A N 1
ATOM 747 C CA . ILE A 1 113 ? -31.689 -0.404 55.230 1.00 63.66 113 ILE A CA 1
ATOM 748 C C . ILE A 1 113 ? -31.232 -1.250 56.431 1.00 63.66 113 ILE A C 1
ATOM 750 O O . ILE A 1 113 ? -32.051 -1.654 57.258 1.00 63.66 113 ILE A O 1
ATOM 754 N N . LEU A 1 114 ? -29.927 -1.513 56.568 1.00 59.62 114 LEU A N 1
ATOM 755 C CA . LEU A 1 114 ? -29.387 -2.056 57.811 1.00 59.62 114 LEU A CA 1
ATOM 756 C C . LEU A 1 114 ? -29.651 -1.033 58.927 1.00 59.62 114 LEU A C 1
ATOM 758 O O . LEU A 1 114 ? -29.228 0.117 58.781 1.00 59.62 114 LEU A O 1
ATOM 762 N N . PRO A 1 115 ? -30.328 -1.411 60.034 1.00 60.06 115 PRO A N 1
ATOM 763 C CA . PRO A 1 115 ? -30.451 -0.518 61.173 1.00 60.06 115 PRO A CA 1
ATOM 764 C C . PRO A 1 115 ? -29.032 -0.159 61.601 1.00 60.06 115 PRO A C 1
ATOM 766 O O . PRO A 1 115 ? -28.269 -1.031 62.023 1.00 60.06 115 PRO A O 1
ATOM 769 N N . GLN A 1 116 ? -28.659 1.110 61.420 1.00 61.00 116 GLN A N 1
ATOM 770 C CA . GLN A 1 116 ? -27.436 1.658 61.982 1.00 61.00 116 GLN A CA 1
ATOM 771 C C . GLN A 1 116 ? -27.574 1.420 63.481 1.00 61.00 116 GLN A C 1
ATOM 773 O O . GLN A 1 116 ? -28.414 2.039 64.128 1.00 61.00 116 GLN A O 1
ATOM 778 N N . ALA A 1 117 ? -26.876 0.415 64.008 1.00 58.09 117 ALA A N 1
ATOM 779 C CA . ALA A 1 117 ? -26.945 0.095 65.417 1.00 58.09 117 ALA A CA 1
ATOM 780 C C . ALA A 1 117 ? -26.343 1.289 66.160 1.00 58.09 117 ALA A C 1
ATOM 782 O O . ALA A 1 117 ? -25.129 1.372 66.323 1.00 58.09 117 ALA A O 1
ATOM 783 N N . GLU A 1 118 ? -27.185 2.241 66.559 1.00 55.22 118 GLU A N 1
ATOM 784 C CA . GLU A 1 118 ? -26.730 3.435 67.264 1.00 55.22 118 GLU A CA 1
ATOM 785 C C . GLU A 1 118 ? -26.187 3.070 68.653 1.00 55.22 118 GLU A C 1
ATOM 787 O O . GLU A 1 118 ? -25.325 3.780 69.161 1.00 55.22 118 GLU A O 1
ATOM 792 N N . HIS A 1 119 ? -26.564 1.921 69.242 1.00 63.44 119 HIS A N 1
ATOM 793 C CA . HIS A 1 119 ? -26.124 1.541 70.594 1.00 63.44 119 HIS A CA 1
ATOM 794 C C . HIS A 1 119 ? -25.967 0.019 70.870 1.00 63.44 119 HIS A C 1
ATOM 796 O O . HIS A 1 119 ? -26.675 -0.512 71.718 1.00 63.44 119 HIS A O 1
ATOM 802 N N . PRO A 1 120 ? -25.039 -0.736 70.249 1.00 59.34 120 PRO A N 1
ATOM 803 C CA . PRO A 1 120 ? -24.912 -2.180 70.521 1.00 59.34 120 PRO A CA 1
ATOM 804 C C . PRO A 1 120 ? -23.905 -2.594 71.617 1.00 59.34 120 PRO A C 1
ATOM 806 O O . PRO A 1 120 ? -23.582 -3.775 71.710 1.00 59.34 120 PRO A O 1
ATOM 809 N N . VAL A 1 121 ? -23.375 -1.681 72.444 1.00 55.34 121 VAL A N 1
ATOM 810 C CA . VAL A 1 121 ? -22.396 -2.054 73.500 1.00 55.34 121 VAL A CA 1
ATOM 811 C C . VAL A 1 121 ? -22.572 -1.365 74.858 1.00 55.34 121 VAL A C 1
ATOM 813 O O . VAL A 1 121 ? -22.057 -1.879 75.847 1.00 55.34 121 VAL A O 1
ATOM 816 N N . SER A 1 122 ? -23.322 -0.261 74.955 1.00 55.56 122 SER A N 1
ATOM 817 C CA . SER A 1 122 ? -23.504 0.438 76.240 1.00 55.56 122 SER A CA 1
ATOM 818 C C . SER A 1 122 ? -24.475 -0.287 77.181 1.00 55.56 122 SER A C 1
ATOM 820 O O . SER A 1 122 ? -24.213 -0.368 78.374 1.00 55.56 122 SER A O 1
ATOM 822 N N . GLU A 1 123 ? -25.560 -0.873 76.661 1.00 56.50 123 GLU A N 1
ATOM 823 C CA . GLU A 1 123 ? -26.568 -1.559 77.494 1.00 56.50 123 GLU A CA 1
ATOM 824 C C . GLU A 1 123 ? -26.088 -2.920 78.033 1.00 56.50 123 GLU A C 1
ATOM 826 O O . GLU A 1 123 ? -26.523 -3.364 79.093 1.00 56.50 123 GLU A O 1
ATOM 831 N N . ILE A 1 124 ? -25.141 -3.578 77.350 1.00 58.81 124 ILE A N 1
ATOM 832 C CA . ILE A 1 124 ? -24.528 -4.830 77.831 1.00 58.81 124 ILE A CA 1
ATOM 833 C C . ILE A 1 124 ? -23.543 -4.550 78.978 1.00 58.81 124 ILE A C 1
ATOM 835 O O . ILE A 1 124 ? -23.414 -5.370 79.887 1.00 58.81 124 ILE A O 1
ATOM 839 N N . ALA A 1 125 ? -22.875 -3.391 78.967 1.00 58.97 125 ALA A N 1
ATOM 840 C CA . ALA A 1 125 ? -22.015 -2.964 80.069 1.00 58.97 125 ALA A CA 1
ATOM 841 C C . ALA A 1 125 ? -22.826 -2.676 81.346 1.00 58.97 125 ALA A C 1
ATOM 843 O O . ALA A 1 125 ? -22.396 -3.074 82.428 1.00 58.97 125 ALA A O 1
ATOM 844 N N . ASP A 1 126 ?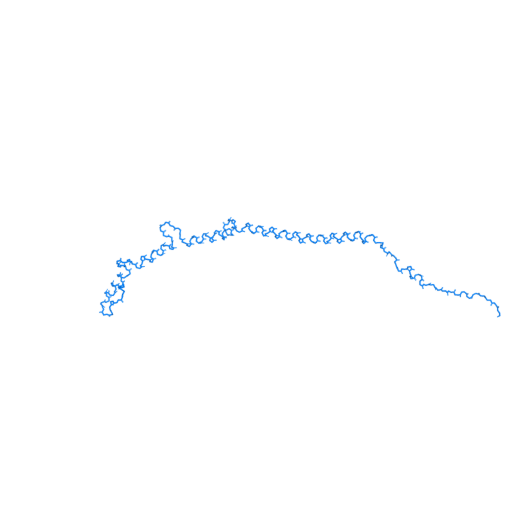 -24.026 -2.096 81.221 1.00 56.69 126 ASP A N 1
ATOM 845 C CA . ASP A 1 126 ? -24.923 -1.855 82.362 1.00 56.69 126 ASP A CA 1
ATOM 846 C C . ASP A 1 126 ? -25.448 -3.157 82.993 1.00 56.69 126 ASP A C 1
ATOM 848 O O . ASP A 1 126 ? -25.582 -3.244 84.216 1.00 56.69 126 ASP A O 1
ATOM 852 N N . LEU A 1 127 ? -25.654 -4.217 82.201 1.00 58.25 127 LEU A N 1
ATOM 853 C CA . LEU A 1 127 ? -26.023 -5.546 82.715 1.00 58.25 127 LEU A CA 1
ATOM 854 C C . LEU A 1 127 ? -24.872 -6.281 83.436 1.00 58.25 127 LEU A C 1
ATOM 856 O O . LEU A 1 127 ? -25.122 -7.256 84.146 1.00 58.25 127 LEU A O 1
ATOM 860 N N . GLY A 1 128 ? -23.621 -5.841 83.260 1.00 58.09 128 GLY A N 1
ATOM 861 C CA . GLY A 1 128 ? -22.434 -6.435 83.886 1.00 58.09 128 GLY A CA 1
ATOM 862 C C . GLY A 1 128 ? -22.176 -5.980 85.327 1.00 58.09 128 GLY A C 1
ATOM 863 O O . GLY A 1 128 ? -21.407 -6.623 86.042 1.00 58.09 128 GLY A O 1
ATOM 864 N N . THR A 1 129 ? -22.832 -4.909 85.780 1.00 62.59 129 THR A N 1
ATOM 865 C CA . THR A 1 129 ? -22.658 -4.320 87.120 1.00 62.59 129 THR A CA 1
ATOM 866 C C . THR A 1 129 ? -23.834 -4.634 88.048 1.00 62.59 129 THR A C 1
ATOM 868 O O . THR A 1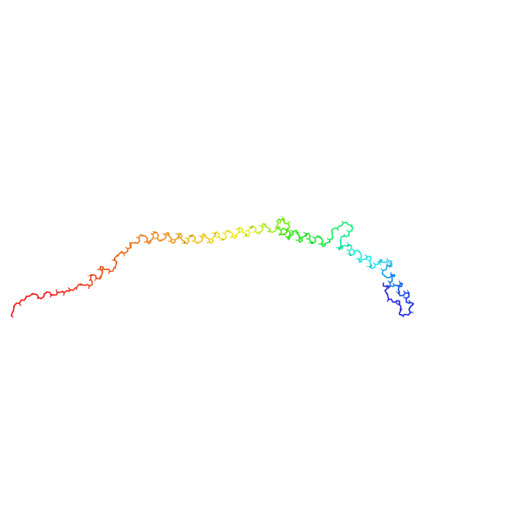 129 ? -24.404 -3.756 88.688 1.00 62.59 129 THR A O 1
ATOM 871 N N . LEU A 1 130 ? -24.207 -5.911 88.171 1.00 57.84 130 LEU A N 1
ATOM 872 C CA . LEU A 1 130 ? -25.095 -6.351 89.250 1.00 57.84 130 LEU A CA 1
ATOM 873 C C . LEU A 1 130 ? -24.272 -6.601 90.525 1.00 57.84 130 LEU A C 1
ATOM 875 O O . LEU A 1 130 ? -23.859 -7.725 90.813 1.00 57.84 130 LEU A O 1
ATOM 879 N N . THR A 1 131 ? -24.011 -5.546 91.298 1.00 62.56 131 THR A N 1
ATOM 880 C CA . THR A 1 131 ? -23.467 -5.680 92.657 1.00 62.56 131 THR A CA 1
ATOM 881 C C . THR A 1 131 ? -24.589 -6.152 93.579 1.00 62.56 131 THR A C 1
ATOM 883 O O . THR A 1 131 ? -25.472 -5.380 93.945 1.00 62.56 131 THR A O 1
ATOM 886 N N . PHE A 1 132 ? -24.579 -7.430 93.960 1.00 60.22 132 PHE A N 1
ATOM 887 C CA . PHE A 1 132 ? -25.449 -7.933 95.023 1.00 60.22 132 PHE A CA 1
ATOM 888 C C . PHE A 1 132 ? -24.939 -7.421 96.373 1.00 60.22 132 PHE A C 1
ATOM 890 O O . PHE A 1 132 ? -24.081 -8.043 97.002 1.00 60.22 132 PHE A O 1
ATOM 897 N N . GLU A 1 133 ? -25.468 -6.297 96.848 1.00 57.88 133 GLU A N 1
ATOM 898 C CA . GLU A 1 133 ? -25.363 -5.967 98.266 1.00 57.88 133 GLU A CA 1
ATOM 899 C C . GLU A 1 133 ? -26.293 -6.905 99.043 1.00 57.88 133 GLU A C 1
ATOM 901 O O . GLU A 1 133 ? -27.515 -6.743 99.050 1.00 57.88 133 GLU A O 1
ATOM 906 N N . THR A 1 134 ? -25.732 -7.930 99.693 1.00 57.66 134 THR A N 1
ATOM 907 C CA . THR A 1 134 ? -26.493 -8.658 100.709 1.00 57.66 134 THR A CA 1
ATOM 908 C C . THR A 1 134 ? -26.698 -7.693 101.875 1.00 57.66 134 THR A C 1
ATOM 910 O O . THR A 1 134 ? -25.778 -7.400 102.638 1.00 57.66 134 THR A O 1
ATOM 913 N N . SER A 1 135 ? -27.913 -7.160 101.986 1.00 55.09 135 SER A N 1
ATOM 914 C CA . SER A 1 135 ? -28.370 -6.455 103.177 1.00 55.09 135 SER A CA 1
ATOM 915 C C . SER A 1 135 ? -28.220 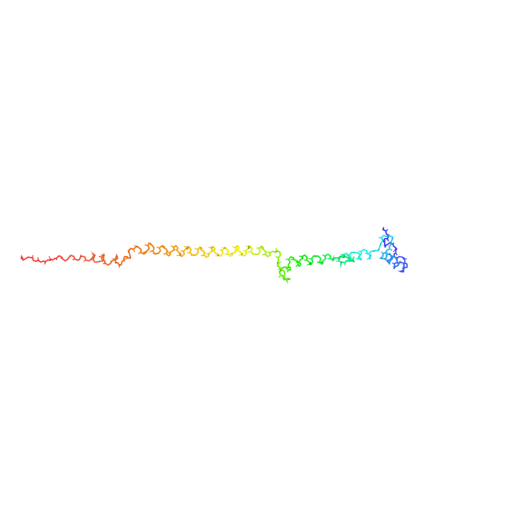-7.403 104.366 1.00 55.09 135 SER A C 1
ATOM 917 O O . SER A 1 135 ? -28.976 -8.363 104.519 1.00 55.09 135 SER A O 1
ATOM 919 N N . ARG A 1 136 ? -27.181 -7.203 105.179 1.00 66.88 136 ARG A N 1
ATOM 920 C CA . ARG A 1 136 ? -27.130 -7.754 106.533 1.00 66.88 136 ARG A CA 1
ATOM 921 C C . ARG A 1 136 ? -27.800 -6.743 107.434 1.00 66.88 136 ARG A C 1
ATOM 923 O O . ARG A 1 136 ? -27.127 -5.994 108.136 1.00 66.88 136 ARG A O 1
ATOM 930 N N . ASP A 1 137 ? -29.123 -6.740 107.379 1.00 65.94 137 ASP A N 1
ATOM 931 C CA . ASP A 1 137 ? -29.921 -6.078 108.389 1.00 65.94 137 ASP A CA 1
ATOM 932 C C . ASP A 1 137 ? -30.561 -7.113 109.323 1.00 65.94 137 ASP A C 1
ATOM 934 O O . ASP A 1 137 ? -31.324 -7.982 108.904 1.00 65.94 137 ASP A O 1
ATOM 938 N N . THR A 1 138 ? -30.195 -6.951 110.596 1.00 60.81 138 THR A N 1
ATOM 939 C CA . THR A 1 138 ? -30.892 -7.363 111.819 1.00 60.81 138 THR A CA 1
ATOM 940 C C . THR A 1 138 ? -30.982 -8.860 112.154 1.00 60.81 138 THR A C 1
ATOM 942 O O . THR A 1 138 ? -31.650 -9.624 111.473 1.00 60.81 138 THR A O 1
ATOM 945 N N . VAL A 1 139 ? -30.404 -9.259 113.303 1.00 48.72 139 VAL A N 1
ATOM 946 C CA . VAL A 1 139 ? -31.175 -9.583 114.532 1.00 48.72 139 VAL A CA 1
ATOM 947 C C . VAL A 1 139 ? -30.264 -9.813 115.753 1.00 48.72 139 VAL A C 1
ATOM 949 O O . VAL A 1 139 ? -29.241 -10.483 115.670 1.00 48.72 139 VAL A O 1
ATOM 952 N N . ASN A 1 140 ? -30.681 -9.244 116.889 1.00 58.00 140 ASN A N 1
ATOM 953 C CA . ASN A 1 140 ? -30.088 -9.345 118.228 1.00 58.00 140 ASN A CA 1
ATOM 954 C C . ASN A 1 140 ? -29.865 -10.784 118.726 1.00 58.00 140 ASN A C 1
ATOM 956 O O . ASN A 1 140 ? -30.755 -11.628 118.604 1.00 58.00 140 ASN A O 1
ATOM 960 N N . GLY A 1 141 ? -28.741 -10.977 119.423 1.00 52.00 141 GLY A N 1
ATOM 961 C CA . GLY A 1 141 ? -28.440 -12.093 120.322 1.00 52.00 141 GLY A CA 1
ATOM 962 C C . GLY A 1 141 ? -27.295 -11.722 121.250 1.00 52.00 141 GLY A C 1
ATOM 963 O O . GLY A 1 141 ? -26.175 -11.561 120.721 1.00 52.00 141 GLY A O 1
#

Sequence (141 aa):
IGGVTGGVDGNPLEVITDIIGGVTGGVDGNPLEVITDIIGGVTGGVGGDNPLGVVTDIIGGVTGGIIGGGTSPISPVIDVVQGGIDILQGVESLKTEIINTGIDTVADTIIGILPQAEHPVSEIADLGTLTFETSRDTVNG

Organism: NCBI:txid1310646

Secondary structure (DSSP, 8-state):
---S-S-TTS-HHHHHHHHHHHHH-BTTB-HHHHHHHHHHHHHT-TTS--HHHHHHHHHHHHHHHHHSSSPPTTHHHHHHHHHHHHHHHHHHHHHHHHHHHHHHHHIIIIITTS---S-SSHHHHHHT-------------

Foldseek 3Di:
DPPPPPDPPDDPVVVVVRVCDQQCDDPVGHPVVVVVVVCCQQPPHDPGDHPVRVVVVVCCQQCVCVVVVNPHPCNVVVVVVVVVVVVVVVVVVVVVVCVVVVVVCCCVPPVVPPPPCPDDPPVVVVVVPPDPPPPPDDDDD

Radius of gyration: 52.09 Å; chains: 1; bounding box: 86×30×160 Å